Protein AF-A0A2T7THP3-F1 (afdb_monomer_lite)

Sequence (90 aa):
MLLHRLHTVQEHVRAGLHEFYVAPYRRTFARAQRDEEDLFMMLVLSEALGVPNPASYYTVELLPVVYDRFHDWHRRMGMERSPLDHISCC

Secondary structure (DSSP, 8-state):
-HHHHHHHHHHHHHHHHHHHHHGGGHHHHHHHHHHHHHHHHHHHTTTTTT---TTHHHHGGGHHHHHHHHHHHHHHTT-SS-S-SSS---

pLDDT: mean 89.78, std 6.61, range [62.88, 96.81]

Foldseek 3Di:
DVVVVVVVVVVVVVVVVVCVVCVVCVVVVVVVVVVVVLVLVCLLCVVLVVHDHPCNVVSVVCCVVCVVVQLVSCVVVVHPFDSDPPDGDD

Radius of gyration: 20.34 Å; chains: 1; bounding box: 46×28×52 Å

Structure (mmCIF, N/CA/C/O backbone):
data_AF-A0A2T7THP3-F1
#
_entry.id   AF-A0A2T7THP3-F1
#
loop_
_atom_site.group_PDB
_atom_site.id
_atom_site.type_symbol
_atom_site.label_atom_id
_atom_site.label_alt_id
_atom_site.label_comp_id
_atom_site.label_asym_id
_atom_site.label_entity_id
_atom_site.label_seq_id
_atom_site.pdbx_PDB_ins_code
_atom_site.Cartn_x
_atom_site.Cartn_y
_atom_site.Cartn_z
_atom_site.occupancy
_atom_site.B_iso_or_equiv
_atom_site.auth_seq_id
_atom_site.auth_comp_id
_atom_site.auth_asym_id
_atom_site.auth_atom_id
_atom_site.pdbx_PDB_model_num
ATOM 1 N N . MET A 1 1 ? -29.500 -18.778 28.715 1.00 62.88 1 MET A N 1
ATOM 2 C CA . MET A 1 1 ? -29.940 -17.385 28.445 1.00 62.88 1 MET A CA 1
ATOM 3 C C . MET A 1 1 ? -29.104 -16.320 29.163 1.00 62.88 1 MET A C 1
ATOM 5 O O . MET A 1 1 ? -28.691 -15.380 28.500 1.00 62.88 1 MET A O 1
ATOM 9 N N . LEU A 1 2 ? -28.828 -16.438 30.469 1.00 70.38 2 LEU A N 1
ATOM 10 C CA . LEU A 1 2 ? -28.079 -15.427 31.246 1.00 70.38 2 LEU A CA 1
ATOM 11 C C . LEU A 1 2 ? -26.630 -15.208 30.768 1.00 70.38 2 LEU A C 1
ATOM 13 O O . LEU A 1 2 ? -26.224 -14.070 30.559 1.00 70.38 2 LEU A O 1
ATOM 17 N N . LEU A 1 3 ? -25.893 -16.289 30.488 1.00 73.31 3 LEU A N 1
ATOM 18 C CA . LEU A 1 3 ? -24.531 -16.216 29.932 1.00 73.31 3 LEU A CA 1
ATOM 19 C C . LEU A 1 3 ? -24.484 -15.537 28.553 1.00 73.31 3 LEU A C 1
ATOM 21 O O . LEU A 1 3 ? -23.577 -14.762 28.274 1.00 73.31 3 LEU A O 1
ATOM 25 N N . HIS A 1 4 ? -25.499 -15.766 27.714 1.00 75.81 4 HIS A N 1
ATOM 26 C CA . HIS A 1 4 ? -25.586 -15.142 26.392 1.00 75.81 4 HIS A CA 1
ATOM 27 C C . HIS A 1 4 ? -25.883 -13.638 26.478 1.00 75.81 4 HIS A C 1
ATOM 29 O O . HIS A 1 4 ? -25.298 -12.859 25.730 1.00 75.81 4 HIS A O 1
ATOM 35 N N . ARG A 1 5 ? -26.740 -13.215 27.424 1.00 79.31 5 ARG A N 1
ATOM 36 C CA . ARG A 1 5 ? -26.995 -11.790 27.706 1.00 79.31 5 ARG A CA 1
ATOM 37 C C . ARG A 1 5 ? -25.757 -11.065 28.236 1.00 79.31 5 ARG A C 1
ATOM 39 O O . ARG A 1 5 ? -25.502 -9.937 27.841 1.00 79.31 5 ARG A O 1
ATOM 46 N N . LEU A 1 6 ? -24.981 -11.707 29.107 1.00 85.50 6 LEU A N 1
ATOM 47 C CA . LEU A 1 6 ? -23.741 -11.123 29.626 1.00 85.50 6 LEU A CA 1
ATOM 48 C C . LEU A 1 6 ? -22.696 -10.949 28.520 1.00 85.50 6 LEU A C 1
ATOM 50 O O . LEU A 1 6 ? -22.128 -9.868 28.397 1.00 85.50 6 LEU A O 1
ATOM 54 N N . HIS A 1 7 ? -22.518 -11.962 27.669 1.00 85.81 7 HIS A N 1
ATOM 55 C CA . HIS A 1 7 ? -21.598 -11.875 26.536 1.00 85.81 7 HIS A CA 1
ATOM 56 C C . HIS A 1 7 ? -22.010 -10.776 25.550 1.00 85.81 7 HIS A C 1
ATOM 58 O O . HIS A 1 7 ? -21.186 -9.984 25.113 1.00 85.81 7 HIS A O 1
ATOM 64 N N . THR A 1 8 ? -23.301 -10.674 25.223 1.00 86.69 8 THR A N 1
ATOM 65 C CA . THR A 1 8 ? -23.774 -9.614 24.318 1.00 86.69 8 THR A CA 1
ATOM 66 C C . THR A 1 8 ? -23.553 -8.226 24.903 1.00 86.69 8 THR A C 1
ATOM 68 O O . THR A 1 8 ? -23.077 -7.353 24.186 1.00 86.69 8 THR A O 1
ATOM 71 N N . VAL A 1 9 ? -23.825 -8.007 26.191 1.00 89.94 9 VAL A N 1
ATOM 72 C CA . VAL A 1 9 ? -23.542 -6.714 26.837 1.00 89.94 9 VAL A CA 1
ATOM 73 C C . VAL A 1 9 ? -22.043 -6.393 26.807 1.00 89.94 9 VAL A C 1
ATOM 75 O O . VAL A 1 9 ? -21.675 -5.263 26.492 1.00 89.94 9 VAL A O 1
ATOM 78 N N . GLN A 1 10 ? -21.178 -7.378 27.066 1.00 92.19 10 GLN A N 1
ATOM 79 C CA . GLN A 1 10 ? -19.724 -7.201 26.990 1.00 92.19 10 GLN A CA 1
ATOM 80 C C . GLN A 1 10 ? -19.258 -6.793 25.586 1.00 92.19 10 GLN A C 1
ATOM 82 O O . GLN A 1 10 ? -18.470 -5.855 25.464 1.00 92.19 10 GLN A O 1
ATOM 87 N N . GLU A 1 11 ? -19.786 -7.421 24.534 1.00 91.31 11 GLU A N 1
ATOM 88 C CA . GLU A 1 11 ? -19.456 -7.063 23.149 1.00 91.31 11 GLU A CA 1
ATOM 89 C C . GLU A 1 11 ? -19.895 -5.637 22.793 1.00 91.31 11 GLU A C 1
ATOM 91 O O . GLU A 1 11 ? -19.124 -4.884 22.201 1.00 91.31 11 GLU A O 1
ATOM 96 N N . HIS A 1 12 ? -21.094 -5.214 23.211 1.00 91.31 12 HIS A N 1
ATOM 97 C CA . HIS A 1 12 ? -21.572 -3.850 22.947 1.00 91.31 12 HIS A CA 1
ATOM 98 C C . HIS A 1 12 ? -20.722 -2.795 23.663 1.00 91.31 12 HIS A C 1
ATOM 100 O O . HIS A 1 12 ? -20.386 -1.767 23.075 1.00 91.31 12 HIS A O 1
ATOM 106 N N . VAL A 1 13 ? -20.338 -3.054 24.917 1.00 94.62 13 VAL A N 1
ATOM 107 C CA . VAL A 1 13 ? -19.452 -2.158 25.675 1.00 94.62 13 VAL A CA 1
ATOM 108 C C . VAL A 1 13 ? -18.073 -2.087 25.019 1.00 94.62 13 VAL A C 1
ATOM 110 O O . VAL A 1 13 ? -17.543 -0.993 24.826 1.00 94.62 13 VAL A O 1
ATOM 113 N N . ARG A 1 14 ? -17.505 -3.230 24.615 1.00 93.31 14 ARG A N 1
ATOM 114 C CA . ARG A 1 14 ? -16.214 -3.285 23.917 1.00 93.31 14 ARG A CA 1
ATOM 115 C C . ARG A 1 14 ? -16.254 -2.524 22.592 1.00 93.31 14 ARG A C 1
ATOM 117 O O . ARG A 1 14 ? -15.339 -1.750 22.320 1.00 93.31 14 ARG A O 1
ATOM 124 N N . ALA A 1 15 ? -17.304 -2.712 21.795 1.00 92.69 15 ALA A N 1
ATOM 125 C CA . ALA A 1 15 ? -17.483 -2.014 20.526 1.00 92.69 15 ALA A CA 1
ATOM 126 C C . ALA A 1 15 ? -17.614 -0.496 20.723 1.00 92.69 15 ALA A C 1
ATOM 128 O O . ALA A 1 15 ? -16.956 0.267 20.019 1.00 92.69 15 ALA A O 1
ATOM 129 N N . GLY A 1 16 ? -18.397 -0.053 21.714 1.00 93.19 16 GLY A N 1
ATOM 130 C CA . GLY A 1 16 ? -18.551 1.368 22.037 1.00 93.19 16 GLY A CA 1
ATOM 131 C C . GLY A 1 16 ? -17.248 2.022 22.502 1.00 93.19 16 GLY A C 1
ATOM 132 O O . GLY A 1 16 ? -16.918 3.120 22.059 1.00 93.19 16 GLY A O 1
ATOM 133 N N . LEU A 1 17 ? -16.468 1.332 23.342 1.00 94.44 17 LEU A N 1
ATOM 134 C CA . LEU A 1 17 ? -15.147 1.807 23.765 1.00 94.44 17 LEU A CA 1
ATOM 135 C C . LEU A 1 17 ? -14.175 1.875 22.586 1.00 94.44 17 LEU A C 1
ATOM 137 O O . LEU A 1 17 ? -13.516 2.894 22.398 1.00 94.44 17 LEU A O 1
ATOM 141 N N . HIS A 1 18 ? -14.109 0.823 21.770 1.00 92.31 18 HIS A N 1
ATOM 142 C CA . HIS A 1 18 ? -13.270 0.812 20.574 1.00 92.31 18 HIS A CA 1
ATOM 143 C C . HIS A 1 18 ? -13.607 1.984 19.644 1.00 92.31 18 HIS A C 1
ATOM 145 O O . HIS A 1 18 ? -12.712 2.705 19.210 1.00 92.31 18 HIS A O 1
ATOM 151 N N . GLU A 1 19 ? -14.894 2.218 19.389 1.00 91.62 19 GLU A N 1
ATOM 152 C CA . GLU A 1 19 ? -15.354 3.333 18.565 1.00 91.62 19 GLU A CA 1
ATOM 153 C C . GLU A 1 19 ? -14.957 4.690 19.153 1.00 91.62 19 GLU A C 1
ATOM 155 O O . GLU A 1 19 ? -14.437 5.537 18.431 1.00 91.62 19 GLU A O 1
ATOM 160 N N . PHE A 1 20 ? -15.120 4.885 20.464 1.00 92.75 20 PHE A N 1
ATOM 161 C CA . PHE A 1 20 ? -14.712 6.114 21.145 1.00 92.75 20 PHE A CA 1
ATOM 162 C C . PHE A 1 20 ? -13.209 6.402 20.992 1.00 92.75 20 PHE A C 1
ATOM 164 O O . PHE A 1 20 ? -12.821 7.546 20.757 1.00 92.75 20 PHE A O 1
ATOM 171 N N . TYR A 1 21 ? -12.366 5.368 21.073 1.00 91.12 21 TYR A N 1
ATOM 172 C CA . TYR A 1 21 ? -10.918 5.5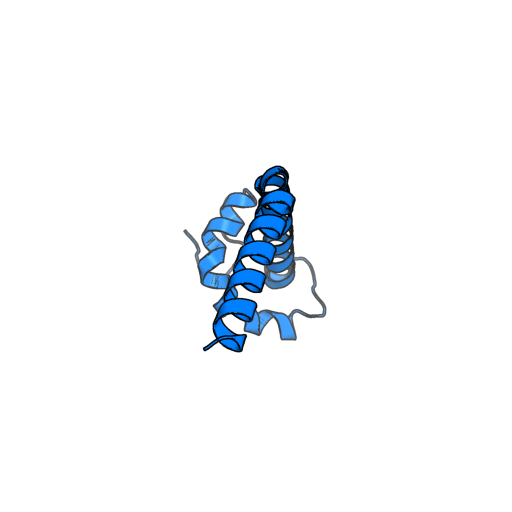05 20.900 1.00 91.12 21 TYR A CA 1
ATOM 173 C C . TYR A 1 21 ? -10.498 5.713 19.441 1.00 91.12 21 TYR A C 1
ATOM 175 O O . TYR A 1 21 ? -9.616 6.525 19.167 1.00 91.12 21 TYR A O 1
ATOM 183 N N . VAL A 1 22 ? -11.100 4.988 18.496 1.00 91.81 22 VAL A N 1
ATOM 184 C CA . VAL A 1 22 ? -10.679 5.011 17.087 1.00 91.81 22 VAL A CA 1
ATOM 185 C C . VAL A 1 22 ? -11.253 6.209 16.335 1.00 91.81 22 VAL A C 1
ATOM 187 O O . VAL A 1 22 ? -10.573 6.748 15.460 1.00 91.81 22 VAL A O 1
ATOM 190 N N . ALA A 1 23 ? -12.469 6.659 16.665 1.00 92.31 23 ALA A N 1
ATOM 191 C CA . ALA A 1 23 ? -13.187 7.693 15.918 1.00 92.31 23 ALA A CA 1
ATOM 192 C C . ALA A 1 23 ? -12.361 8.965 15.625 1.00 92.31 23 ALA A C 1
ATOM 194 O O . ALA A 1 23 ? -12.345 9.379 14.459 1.00 92.31 23 ALA A O 1
ATOM 195 N N . PRO A 1 24 ? -11.614 9.554 16.583 1.00 93.75 24 PRO A N 1
ATOM 196 C CA . PRO A 1 24 ? -10.808 10.750 16.324 1.00 93.75 24 PRO A CA 1
ATOM 197 C C . PRO A 1 24 ? -9.656 10.517 15.334 1.00 93.75 24 PRO A C 1
ATOM 199 O O . PRO A 1 24 ? -9.270 11.426 14.601 1.00 93.75 24 PRO A O 1
ATOM 202 N N . TYR A 1 25 ? -9.121 9.294 15.283 1.00 93.56 25 TYR A N 1
ATOM 203 C CA . TYR A 1 25 ? -7.926 8.938 14.514 1.00 93.56 25 TYR A CA 1
ATOM 204 C C . TYR A 1 25 ? -8.227 8.207 13.205 1.00 93.56 25 TYR A C 1
ATOM 206 O O . TYR A 1 25 ? -7.301 7.857 12.477 1.00 93.56 25 TYR A O 1
ATOM 214 N N . ARG A 1 26 ? -9.503 8.011 12.849 1.00 92.31 26 ARG A N 1
ATOM 215 C CA . ARG A 1 26 ? -9.918 7.287 11.632 1.00 92.31 26 ARG A CA 1
ATOM 216 C C . ARG A 1 26 ? -9.198 7.745 10.369 1.00 92.31 26 ARG A C 1
ATOM 218 O O . ARG A 1 26 ? -8.799 6.917 9.561 1.00 92.31 26 ARG A O 1
ATOM 225 N N . ARG A 1 27 ? -9.011 9.058 10.199 1.00 94.38 27 ARG A N 1
ATOM 226 C CA . ARG A 1 27 ? -8.297 9.615 9.037 1.00 94.38 27 ARG A CA 1
ATOM 227 C C . ARG A 1 27 ? -6.820 9.238 9.038 1.00 94.38 27 ARG A C 1
ATOM 229 O O . ARG A 1 27 ? -6.290 8.875 7.995 1.00 94.38 27 ARG A O 1
ATOM 236 N N . THR A 1 28 ? -6.174 9.321 10.197 1.00 95.19 28 THR A N 1
ATOM 237 C CA . THR A 1 28 ? -4.763 8.962 10.363 1.00 95.19 28 THR A CA 1
ATOM 238 C C . THR A 1 28 ? -4.555 7.475 10.120 1.00 95.19 28 THR A C 1
ATOM 240 O O . THR A 1 28 ? -3.656 7.115 9.372 1.00 95.19 28 THR A O 1
ATOM 243 N N . PHE A 1 29 ? -5.423 6.621 10.665 1.00 94.06 29 PHE A N 1
ATOM 244 C CA . PHE A 1 29 ? -5.371 5.182 10.412 1.00 94.06 29 PHE A CA 1
ATOM 245 C C . PHE A 1 29 ? -5.640 4.839 8.950 1.00 94.06 29 PHE A C 1
ATOM 247 O O . PHE A 1 29 ? -4.889 4.067 8.371 1.00 94.06 29 PHE A O 1
ATOM 254 N N . ALA A 1 30 ? -6.640 5.461 8.320 1.00 94.56 30 ALA A N 1
ATOM 255 C CA . ALA A 1 30 ? -6.904 5.253 6.899 1.00 94.56 30 ALA A CA 1
ATOM 256 C C . ALA A 1 30 ? -5.722 5.689 6.021 1.00 94.56 30 ALA A C 1
ATOM 258 O O . ALA A 1 30 ? -5.453 5.063 5.002 1.00 94.56 30 ALA A O 1
ATOM 259 N N . ARG A 1 31 ? -5.009 6.755 6.404 1.00 94.50 31 ARG A N 1
ATOM 260 C CA . ARG A 1 31 ? -3.779 7.164 5.723 1.00 94.50 31 ARG A CA 1
ATOM 261 C C . ARG A 1 31 ? -2.660 6.148 5.934 1.00 94.50 31 ARG A C 1
ATOM 263 O O . ARG A 1 31 ? -2.084 5.713 4.954 1.00 94.50 31 ARG A O 1
ATOM 270 N N . ALA A 1 32 ? -2.407 5.736 7.174 1.00 95.88 32 ALA A N 1
ATOM 271 C CA . ALA A 1 32 ? -1.370 4.756 7.486 1.00 95.88 32 ALA A CA 1
ATOM 272 C C . ALA A 1 32 ? -1.600 3.421 6.758 1.00 95.88 32 ALA A C 1
ATOM 274 O O . ALA A 1 32 ? -0.668 2.869 6.191 1.00 95.88 32 ALA A O 1
ATOM 275 N N . GLN A 1 33 ? -2.850 2.953 6.709 1.00 95.06 33 GLN A N 1
ATOM 276 C CA . GLN A 1 33 ? -3.221 1.755 5.962 1.00 95.06 33 GLN A CA 1
ATOM 277 C C . GLN A 1 33 ? -2.943 1.910 4.461 1.00 95.06 33 GLN A C 1
ATOM 279 O O . GLN A 1 33 ? -2.406 0.999 3.844 1.00 95.06 33 GLN A O 1
ATOM 284 N N . ARG A 1 34 ? -3.272 3.066 3.868 1.00 94.50 34 ARG A N 1
ATOM 285 C CA . ARG A 1 34 ? -2.961 3.338 2.454 1.00 94.50 34 ARG A CA 1
ATOM 286 C C . ARG A 1 34 ? -1.460 3.400 2.197 1.00 94.50 34 ARG A C 1
ATOM 288 O O . ARG A 1 34 ? -1.010 2.838 1.211 1.00 94.50 34 ARG A O 1
ATOM 295 N N . ASP A 1 35 ? -0.701 4.046 3.080 1.00 95.56 35 ASP A N 1
ATOM 296 C CA . ASP A 1 35 ? 0.757 4.139 2.962 1.00 95.56 35 ASP A CA 1
ATOM 297 C C . ASP A 1 35 ? 1.397 2.731 3.031 1.00 95.56 35 ASP A C 1
ATOM 299 O O . ASP A 1 35 ? 2.319 2.426 2.276 1.00 95.56 35 ASP A O 1
ATOM 303 N N . GLU A 1 36 ? 0.875 1.844 3.888 1.00 96.81 36 GLU A N 1
ATOM 304 C CA . GLU A 1 36 ? 1.283 0.433 3.971 1.00 96.81 36 GLU A CA 1
ATOM 305 C C . GLU A 1 36 ? 0.917 -0.354 2.703 1.00 96.81 36 GLU A C 1
ATOM 307 O O . GLU A 1 36 ? 1.749 -1.088 2.166 1.00 96.81 36 GLU A O 1
ATOM 312 N N . GLU A 1 37 ? -0.302 -0.173 2.188 1.00 95.38 37 GLU A N 1
ATOM 313 C CA . GLU A 1 37 ? -0.738 -0.779 0.927 1.00 95.38 37 GLU A CA 1
ATOM 314 C C . GLU A 1 37 ? 0.138 -0.322 -0.247 1.00 95.38 37 GLU A C 1
ATOM 316 O O . GLU A 1 37 ? 0.589 -1.154 -1.033 1.00 95.38 37 GLU A O 1
ATOM 321 N N . ASP A 1 38 ? 0.434 0.974 -0.353 1.00 95.62 38 ASP A N 1
ATOM 322 C CA . ASP A 1 38 ? 1.261 1.531 -1.424 1.00 95.62 38 ASP A CA 1
ATOM 323 C C . ASP A 1 38 ? 2.715 1.021 -1.332 1.00 95.62 38 ASP A C 1
ATOM 325 O O . ASP A 1 38 ? 3.321 0.706 -2.362 1.00 95.62 38 ASP A O 1
ATOM 329 N N . LEU A 1 39 ? 3.258 0.860 -0.117 1.00 94.12 39 LEU A N 1
ATOM 330 C CA . LEU A 1 39 ? 4.571 0.247 0.113 1.00 94.12 39 LEU A CA 1
ATOM 331 C C . LEU A 1 39 ? 4.591 -1.227 -0.304 1.00 94.12 39 LEU A C 1
ATOM 333 O O . LEU A 1 39 ? 5.540 -1.679 -0.947 1.00 94.12 39 LEU A O 1
ATOM 337 N N . PHE A 1 40 ? 3.545 -1.978 0.041 1.00 94.25 40 PHE A N 1
ATOM 338 C CA . PHE A 1 40 ? 3.411 -3.374 -0.356 1.00 94.25 40 PHE A CA 1
ATOM 339 C C . PHE A 1 40 ? 3.349 -3.518 -1.882 1.00 94.25 40 PHE A C 1
ATOM 341 O O . PHE A 1 40 ? 4.073 -4.335 -2.453 1.00 94.25 40 PHE A O 1
ATOM 348 N N . MET A 1 41 ? 2.556 -2.680 -2.554 1.00 94.19 41 MET A N 1
ATOM 349 C CA . MET A 1 41 ? 2.497 -2.634 -4.018 1.00 94.19 41 MET A CA 1
ATOM 350 C C . MET A 1 41 ? 3.870 -2.334 -4.628 1.00 94.19 41 MET A C 1
ATOM 352 O O . MET A 1 41 ? 4.291 -3.022 -5.557 1.00 94.19 41 MET A O 1
ATOM 356 N N . MET A 1 42 ? 4.597 -1.355 -4.080 1.00 92.44 42 MET A N 1
ATOM 357 C CA . MET A 1 42 ? 5.945 -1.008 -4.533 1.00 92.44 42 MET A CA 1
ATOM 358 C C . MET A 1 42 ? 6.931 -2.170 -4.362 1.00 92.44 42 MET A C 1
ATOM 360 O O . MET A 1 42 ? 7.743 -2.410 -5.250 1.00 92.44 42 MET A O 1
ATOM 364 N N . LEU A 1 43 ? 6.857 -2.915 -3.254 1.00 92.94 43 LEU A N 1
ATOM 365 C CA . LEU A 1 43 ? 7.693 -4.097 -3.036 1.00 92.94 43 LEU A CA 1
ATOM 366 C C . LEU A 1 43 ? 7.404 -5.176 -4.085 1.00 92.94 43 LEU A C 1
ATOM 368 O O . LEU A 1 43 ? 8.334 -5.701 -4.692 1.00 92.94 43 LEU A O 1
ATOM 372 N N . VAL A 1 44 ? 6.127 -5.485 -4.327 1.00 93.00 44 VAL A N 1
ATOM 373 C CA . VAL A 1 44 ? 5.716 -6.507 -5.304 1.00 93.00 44 VAL A CA 1
ATOM 374 C C . VAL A 1 44 ? 6.122 -6.121 -6.731 1.00 93.00 44 VAL A C 1
ATOM 376 O O . VAL A 1 44 ? 6.544 -6.984 -7.496 1.00 93.00 44 VAL A O 1
ATOM 379 N N . LEU A 1 45 ? 6.034 -4.834 -7.079 1.00 92.44 45 LEU A N 1
ATOM 380 C CA . LEU A 1 45 ? 6.301 -4.304 -8.424 1.00 92.44 45 LEU A CA 1
ATOM 381 C C . LE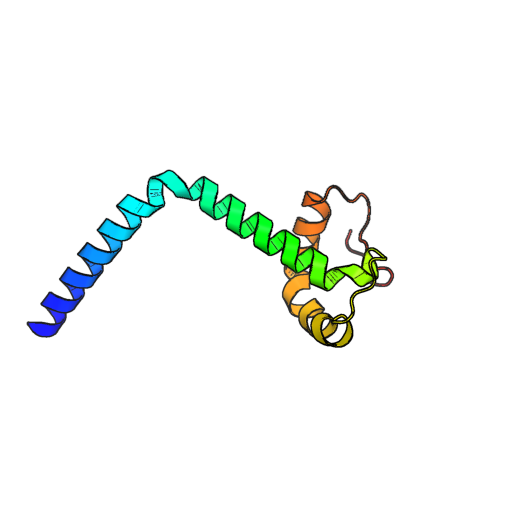U A 1 45 ? 7.708 -3.719 -8.600 1.00 92.44 45 LEU A C 1
ATOM 383 O O . LEU A 1 45 ? 8.000 -3.125 -9.634 1.00 92.44 45 LEU A O 1
ATOM 387 N N . SER A 1 46 ? 8.578 -3.875 -7.609 1.00 93.12 46 SER A N 1
ATOM 388 C CA . SER A 1 46 ? 9.932 -3.309 -7.588 1.00 93.12 46 SER A CA 1
ATOM 389 C C . SER A 1 46 ? 10.741 -3.631 -8.849 1.00 93.12 46 SER A C 1
ATOM 391 O O . SER A 1 46 ? 11.298 -2.712 -9.444 1.00 93.12 46 SER A O 1
ATOM 393 N N . GLU A 1 47 ? 10.718 -4.878 -9.328 1.00 91.56 47 GLU A N 1
ATOM 394 C CA . GLU A 1 47 ? 11.394 -5.280 -10.576 1.00 91.56 47 GLU A CA 1
ATOM 395 C C . GLU A 1 47 ? 10.869 -4.528 -11.800 1.00 91.56 47 GLU A C 1
ATOM 397 O O . GLU A 1 47 ? 11.650 -4.059 -12.623 1.00 91.56 47 GLU A O 1
ATOM 402 N N . ALA A 1 48 ? 9.547 -4.358 -11.899 1.00 90.44 48 ALA A N 1
ATOM 403 C CA . ALA A 1 48 ? 8.918 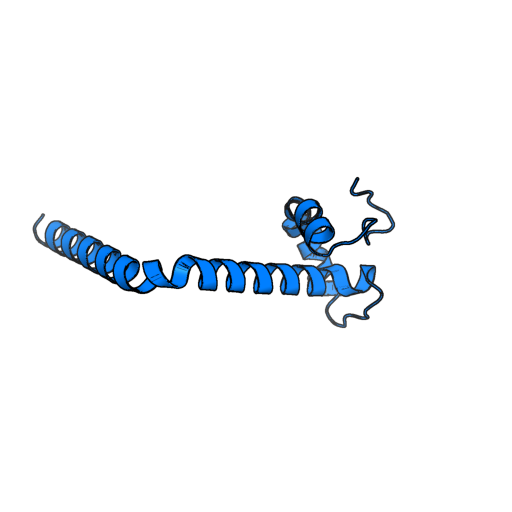-3.603 -12.983 1.00 90.44 48 ALA A CA 1
ATOM 404 C C . ALA A 1 48 ? 9.284 -2.106 -12.923 1.00 90.44 48 ALA A C 1
ATOM 406 O O . ALA A 1 48 ? 9.313 -1.418 -13.937 1.00 90.44 48 ALA A O 1
ATOM 407 N N . LEU A 1 49 ? 9.618 -1.599 -11.733 1.00 91.31 49 LEU A N 1
ATOM 408 C CA . LEU A 1 49 ? 10.148 -0.249 -11.524 1.00 91.31 49 LEU A CA 1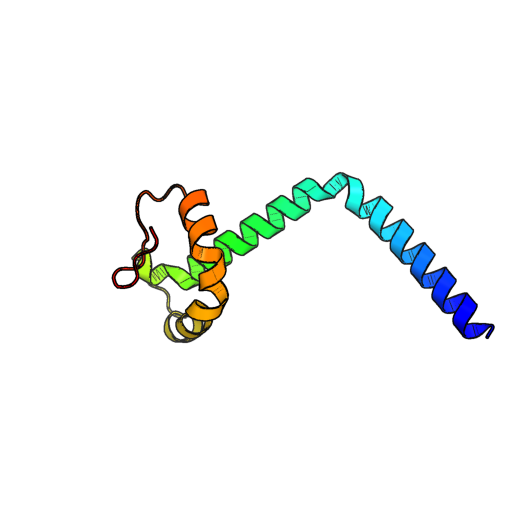
ATOM 409 C C . LEU A 1 49 ? 11.674 -0.165 -11.720 1.00 91.31 49 LEU A C 1
ATOM 411 O O . LEU A 1 49 ? 12.255 0.903 -11.526 1.00 91.31 49 LEU A O 1
ATOM 415 N N . GLY A 1 50 ? 12.335 -1.268 -12.084 1.00 91.25 50 GLY A N 1
ATOM 416 C CA . GLY A 1 50 ? 13.787 -1.351 -12.251 1.00 91.25 50 GLY A CA 1
ATOM 417 C C . GLY A 1 50 ? 14.573 -1.403 -10.937 1.00 91.25 50 GLY A C 1
ATOM 418 O O . GLY A 1 50 ? 15.790 -1.213 -10.939 1.00 91.25 50 GLY A O 1
ATOM 419 N N . VAL A 1 51 ? 13.898 -1.641 -9.810 1.00 93.31 51 VAL A N 1
ATOM 420 C CA . VAL A 1 51 ? 14.521 -1.813 -8.496 1.00 93.31 51 VAL A CA 1
ATOM 421 C C . VAL A 1 51 ? 14.718 -3.310 -8.249 1.00 93.31 51 VAL A C 1
ATOM 423 O O . VAL A 1 51 ? 13.728 -4.027 -8.105 1.00 93.31 51 VAL A O 1
ATOM 426 N N . PRO A 1 52 ? 15.967 -3.802 -8.163 1.00 92.62 52 PRO A N 1
ATOM 427 C CA . PRO A 1 52 ? 16.216 -5.223 -7.965 1.00 92.62 52 PRO A CA 1
ATOM 428 C C . PRO A 1 52 ? 15.657 -5.672 -6.615 1.00 92.62 52 PRO A C 1
ATOM 430 O O . PRO A 1 52 ? 15.941 -5.061 -5.579 1.00 92.62 52 PRO A O 1
ATOM 433 N N . ASN A 1 53 ? 14.899 -6.764 -6.618 1.00 90.62 53 ASN A N 1
ATOM 434 C CA . ASN A 1 53 ? 14.275 -7.312 -5.428 1.00 90.62 53 ASN A CA 1
ATOM 435 C C . ASN A 1 53 ? 14.690 -8.784 -5.225 1.00 90.62 53 ASN A C 1
ATOM 437 O O . ASN A 1 53 ? 14.369 -9.671 -6.014 1.00 90.62 53 ASN A O 1
ATOM 441 N N . PRO A 1 54 ? 15.400 -9.102 -4.127 1.00 90.88 54 PRO A N 1
ATOM 442 C CA . PRO A 1 54 ? 15.853 -10.468 -3.867 1.00 90.88 54 PRO A CA 1
ATOM 443 C C . PRO A 1 54 ? 14.697 -11.443 -3.589 1.00 90.88 54 PRO A C 1
ATOM 445 O O . PRO A 1 54 ? 14.886 -12.656 -3.650 1.00 90.88 54 PRO A O 1
ATOM 448 N N . ALA A 1 55 ? 13.505 -10.928 -3.278 1.00 91.44 55 ALA A N 1
ATOM 449 C CA . ALA A 1 55 ? 12.295 -11.700 -3.038 1.00 91.44 55 ALA A CA 1
ATOM 450 C C . ALA A 1 55 ? 11.364 -11.774 -4.261 1.00 91.44 55 ALA A C 1
ATOM 452 O O . ALA A 1 55 ? 10.279 -12.340 -4.138 1.00 91.44 55 ALA A O 1
ATOM 453 N N . SER A 1 56 ? 11.769 -11.270 -5.433 1.00 89.56 56 SER A N 1
ATOM 454 C CA . SER A 1 56 ? 10.931 -11.221 -6.645 1.00 89.56 56 SER A CA 1
ATOM 455 C C . SER A 1 56 ? 10.340 -12.567 -7.039 1.00 89.56 56 SER A C 1
ATOM 457 O O . SER A 1 56 ? 9.175 -12.648 -7.425 1.00 89.56 56 SER A O 1
ATOM 459 N N . TYR A 1 57 ? 11.119 -13.639 -6.868 1.00 88.44 57 TYR A N 1
ATOM 460 C CA . TYR A 1 57 ? 10.662 -15.008 -7.106 1.00 88.44 57 TYR A CA 1
ATOM 461 C C . TYR A 1 57 ? 9.435 -15.377 -6.257 1.00 88.44 57 TYR A C 1
ATOM 463 O O . TYR A 1 57 ? 8.554 -16.082 -6.729 1.00 88.44 57 TYR A O 1
ATOM 471 N N . TYR A 1 58 ? 9.352 -14.879 -5.023 1.00 88.88 58 TYR A N 1
ATOM 472 C CA . TYR A 1 58 ? 8.235 -15.143 -4.116 1.00 88.88 58 TYR A CA 1
ATOM 473 C C . TYR A 1 58 ? 7.088 -14.148 -4.305 1.00 88.88 58 TYR A C 1
ATOM 475 O O . TYR A 1 58 ? 5.924 -14.497 -4.132 1.00 88.88 58 TYR A O 1
ATOM 483 N N . THR A 1 59 ? 7.390 -12.897 -4.655 1.00 90.44 59 THR A N 1
ATOM 484 C CA . THR A 1 59 ? 6.361 -11.858 -4.784 1.00 90.44 59 THR A CA 1
ATOM 485 C C . THR A 1 59 ? 5.621 -11.909 -6.116 1.00 90.44 59 THR A C 1
ATOM 487 O O . THR A 1 59 ? 4.516 -11.380 -6.199 1.00 90.44 59 THR A O 1
ATOM 490 N N . VAL A 1 60 ? 6.166 -12.571 -7.144 1.00 88.06 60 VAL A N 1
ATOM 491 C CA . VAL A 1 60 ? 5.496 -12.721 -8.450 1.00 88.06 60 VAL A CA 1
ATOM 492 C C . VAL A 1 60 ? 4.144 -13.433 -8.333 1.00 88.06 60 VAL A C 1
ATOM 494 O O . VAL A 1 60 ? 3.192 -13.079 -9.025 1.00 88.06 60 VAL A O 1
ATOM 497 N N . GLU A 1 61 ? 4.018 -14.378 -7.400 1.00 90.69 61 GLU A N 1
ATOM 498 C CA . GLU A 1 61 ? 2.775 -15.115 -7.139 1.00 90.69 61 GLU A CA 1
ATOM 499 C C . GLU A 1 61 ? 1.667 -14.219 -6.569 1.00 90.69 61 GLU A C 1
ATOM 501 O O . GLU A 1 61 ? 0.486 -14.550 -6.658 1.00 90.69 61 GLU A O 1
ATOM 506 N N . LEU A 1 62 ? 2.033 -13.061 -6.010 1.00 91.50 62 LEU A N 1
ATOM 507 C CA . LEU A 1 62 ? 1.094 -12.092 -5.452 1.00 91.50 62 LEU A CA 1
ATOM 508 C C . LEU A 1 62 ? 0.512 -11.164 -6.523 1.00 91.50 62 LEU A C 1
ATOM 510 O O . LEU A 1 62 ? -0.511 -10.530 -6.260 1.00 91.50 62 LEU A O 1
ATOM 514 N N . LEU A 1 63 ? 1.107 -11.102 -7.724 1.00 89.31 63 LEU A N 1
ATOM 515 C CA . LEU A 1 63 ? 0.655 -10.225 -8.810 1.00 89.31 63 LEU A CA 1
ATOM 516 C C . LEU A 1 63 ? -0.847 -10.361 -9.114 1.00 89.31 63 LEU A C 1
ATOM 518 O O . LEU A 1 63 ? -1.512 -9.327 -9.147 1.00 89.31 63 LEU A O 1
ATOM 522 N N . PRO A 1 64 ? -1.435 -11.570 -9.247 1.00 88.94 64 PRO A N 1
ATOM 523 C CA . PRO A 1 64 ? -2.872 -11.712 -9.491 1.00 88.94 64 PRO A CA 1
ATOM 524 C C . PRO A 1 64 ? -3.741 -11.133 -8.366 1.00 88.94 64 PRO A C 1
ATOM 526 O O . PRO A 1 64 ? -4.805 -10.589 -8.630 1.00 88.94 64 PRO A O 1
ATOM 529 N N . VAL A 1 65 ? -3.281 -11.210 -7.113 1.00 91.81 65 VAL A N 1
ATOM 530 C CA . VAL A 1 65 ? -4.020 -10.730 -5.929 1.00 91.81 65 VAL A CA 1
ATOM 531 C C . VAL A 1 65 ? -3.990 -9.205 -5.821 1.00 91.81 65 VAL A C 1
ATOM 533 O O . VAL A 1 65 ? -4.896 -8.579 -5.266 1.00 91.81 65 VAL A O 1
ATOM 536 N N . VAL A 1 66 ? -2.924 -8.580 -6.316 1.00 91.94 66 VAL A N 1
ATOM 537 C CA . VAL A 1 66 ? -2.786 -7.121 -6.298 1.00 91.94 66 VAL A CA 1
ATOM 538 C C . VAL A 1 66 ? -3.291 -6.452 -7.570 1.00 91.94 66 VAL A C 1
ATOM 540 O O . VAL A 1 66 ? -3.505 -5.240 -7.568 1.00 91.94 66 VAL A O 1
ATOM 543 N N . TYR A 1 67 ? -3.518 -7.229 -8.630 1.00 89.81 67 TYR A N 1
ATOM 544 C CA . TYR A 1 67 ? -3.868 -6.718 -9.949 1.00 89.81 67 TYR A CA 1
ATOM 545 C C . TYR A 1 67 ? -5.132 -5.849 -9.939 1.00 89.81 67 TYR A C 1
ATOM 547 O O . TYR A 1 67 ? -5.122 -4.755 -10.499 1.00 89.81 67 TYR A O 1
ATOM 555 N N . ASP A 1 68 ? -6.174 -6.254 -9.207 1.00 90.69 68 ASP A N 1
ATOM 556 C CA . ASP A 1 68 ? -7.432 -5.496 -9.099 1.00 90.69 68 ASP A CA 1
ATOM 557 C C . ASP A 1 68 ? -7.246 -4.084 -8.517 1.00 90.69 68 ASP A C 1
ATOM 559 O O . ASP A 1 68 ? -8.040 -3.183 -8.777 1.00 90.69 68 ASP A O 1
ATOM 563 N N . ARG A 1 69 ? -6.181 -3.870 -7.736 1.00 91.81 69 ARG A N 1
ATOM 564 C CA . ARG A 1 69 ? -5.856 -2.589 -7.086 1.00 91.81 69 ARG A CA 1
ATOM 565 C C . ARG A 1 69 ? -4.783 -1.797 -7.833 1.00 91.81 69 ARG A C 1
ATOM 567 O O . ARG A 1 69 ? -4.495 -0.656 -7.469 1.00 91.81 69 ARG A O 1
ATOM 574 N N . PHE A 1 70 ? -4.193 -2.384 -8.874 1.00 92.81 70 PHE A N 1
ATOM 575 C CA . PHE A 1 70 ? -3.052 -1.820 -9.586 1.00 92.81 70 PHE A CA 1
ATOM 576 C C . PHE A 1 70 ? -3.379 -0.489 -10.262 1.00 92.81 70 PHE A C 1
ATOM 578 O O . PHE A 1 70 ? -2.600 0.455 -10.136 1.00 92.81 70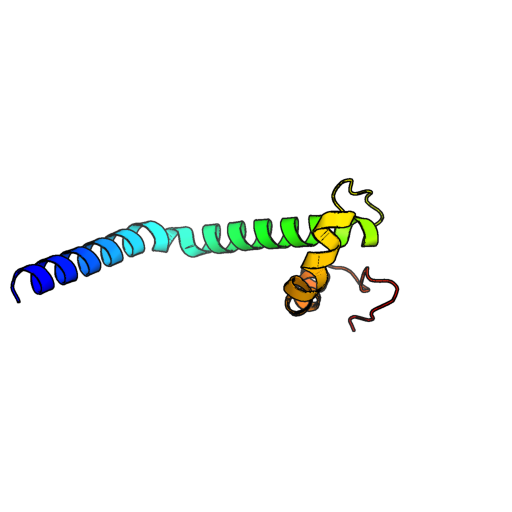 PHE A O 1
ATOM 585 N N . HIS A 1 71 ? -4.531 -0.400 -10.941 1.00 93.12 71 HIS A N 1
ATOM 586 C CA . HIS A 1 71 ? -4.930 0.810 -11.665 1.00 93.12 71 HIS A CA 1
ATOM 587 C C . HIS A 1 71 ? -4.974 2.032 -10.745 1.00 93.12 71 HIS A C 1
ATOM 589 O O . HIS A 1 71 ? -4.368 3.064 -11.026 1.00 93.12 71 HIS A O 1
ATOM 595 N N . ASP A 1 72 ? -5.655 1.898 -9.609 1.00 93.75 72 ASP A N 1
ATOM 596 C CA . ASP A 1 72 ? -5.791 2.998 -8.662 1.00 93.75 72 ASP A CA 1
ATOM 597 C C . ASP A 1 72 ? -4.456 3.335 -7.997 1.00 93.75 72 ASP A C 1
ATOM 599 O O . ASP A 1 72 ? -4.181 4.505 -7.731 1.00 93.75 72 ASP A O 1
ATOM 603 N N . TRP A 1 73 ? -3.617 2.329 -7.733 1.00 94.50 73 TRP A N 1
ATOM 604 C CA . TRP A 1 73 ? -2.291 2.529 -7.159 1.00 94.50 73 TRP A CA 1
ATOM 605 C C . TRP A 1 73 ? -1.365 3.314 -8.095 1.00 94.50 73 TRP A C 1
ATOM 607 O O . TRP A 1 73 ? -0.862 4.361 -7.692 1.00 94.50 73 TRP A O 1
ATOM 617 N N . HIS A 1 74 ? -1.169 2.884 -9.350 1.00 92.69 74 HIS A N 1
ATOM 618 C CA . HIS A 1 74 ? -0.199 3.554 -10.236 1.00 92.69 74 HIS A CA 1
ATOM 619 C C . HIS A 1 74 ? -0.615 5.000 -10.545 1.00 92.69 74 HIS A C 1
ATOM 621 O O . HIS A 1 74 ? 0.231 5.896 -10.604 1.00 92.69 74 HIS A O 1
ATOM 627 N N . ARG A 1 75 ? -1.931 5.262 -10.597 1.00 93.00 75 ARG A N 1
ATOM 628 C CA . ARG A 1 75 ? -2.479 6.620 -10.697 1.00 93.00 75 ARG A CA 1
ATOM 629 C C . ARG A 1 75 ? -2.194 7.463 -9.461 1.00 93.00 75 ARG A C 1
ATOM 631 O O . ARG A 1 75 ? -1.851 8.634 -9.608 1.00 93.00 75 ARG A O 1
ATOM 638 N N . ARG A 1 76 ? -2.328 6.906 -8.251 1.00 93.06 76 ARG A N 1
ATOM 639 C CA . ARG A 1 76 ? -1.965 7.610 -7.005 1.00 93.06 76 ARG A CA 1
ATOM 640 C C . ARG A 1 76 ? -0.475 7.920 -6.938 1.00 93.06 76 ARG A C 1
ATOM 642 O O . ARG A 1 76 ? -0.113 8.993 -6.468 1.00 93.06 76 ARG A O 1
ATOM 649 N N . MET A 1 77 ? 0.361 7.025 -7.458 1.00 93.12 77 MET A N 1
ATOM 650 C CA . MET A 1 77 ? 1.804 7.238 -7.566 1.00 93.12 77 MET A CA 1
ATOM 651 C C . MET A 1 77 ? 2.185 8.308 -8.603 1.00 93.12 77 MET A C 1
ATOM 653 O O . MET A 1 77 ? 3.355 8.670 -8.699 1.00 93.12 77 MET A O 1
ATOM 657 N N . GLY A 1 78 ? 1.221 8.830 -9.371 1.00 93.00 78 GLY A N 1
ATOM 658 C CA . GLY A 1 78 ? 1.452 9.877 -10.365 1.00 93.00 78 GLY A CA 1
ATOM 659 C C . GLY A 1 78 ? 2.182 9.385 -11.615 1.00 93.00 78 GLY A C 1
ATOM 660 O O . GLY A 1 78 ? 2.815 10.184 -12.300 1.00 93.00 78 GLY A O 1
ATOM 661 N N . MET A 1 79 ? 2.121 8.082 -11.907 1.00 92.19 79 MET A N 1
ATOM 662 C CA . MET A 1 79 ? 2.769 7.497 -13.079 1.00 92.19 79 MET A CA 1
ATOM 663 C C . MET A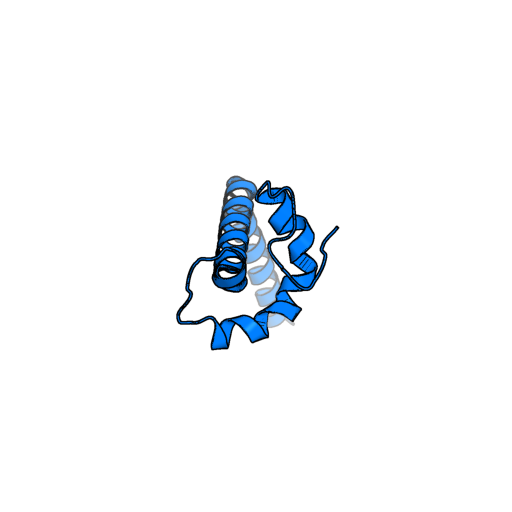 1 79 ? 1.944 7.784 -14.340 1.00 92.19 79 MET A C 1
ATOM 665 O O . MET A 1 79 ? 0.739 7.544 -14.374 1.00 92.19 79 MET A O 1
ATOM 669 N N . GLU A 1 80 ? 2.590 8.282 -15.399 1.00 88.38 80 GLU A N 1
ATOM 670 C CA . GLU A 1 80 ? 1.916 8.534 -16.683 1.00 88.38 80 GLU A CA 1
ATOM 671 C C . GLU A 1 80 ? 1.533 7.236 -17.410 1.00 88.38 80 GLU A C 1
ATOM 673 O O . GLU A 1 80 ? 0.531 7.191 -18.122 1.00 88.38 80 GLU A O 1
ATOM 678 N N . ARG A 1 81 ? 2.338 6.179 -17.241 1.00 87.44 81 ARG A N 1
ATOM 679 C CA . ARG A 1 81 ? 2.129 4.856 -17.839 1.00 87.44 81 ARG A CA 1
ATOM 680 C C . ARG A 1 81 ? 2.337 3.753 -16.811 1.00 87.44 81 ARG A C 1
ATOM 682 O O . ARG A 1 81 ? 3.107 3.917 -15.867 1.00 87.44 81 ARG A O 1
ATOM 689 N N . SER A 1 82 ? 1.673 2.623 -17.053 1.00 89.56 82 SER A N 1
ATOM 690 C CA . SER A 1 82 ? 1.883 1.380 -16.312 1.00 89.56 82 SER A CA 1
ATOM 691 C C . SER A 1 82 ? 3.367 0.982 -16.319 1.00 89.56 82 SER A C 1
ATOM 693 O O . SER A 1 82 ? 3.957 0.958 -17.400 1.00 89.56 82 SER A O 1
ATOM 695 N N . PRO A 1 83 ? 3.961 0.623 -15.166 1.00 88.94 83 PRO A N 1
ATOM 696 C CA . PRO A 1 83 ? 5.297 0.024 -15.116 1.00 88.94 83 PRO A CA 1
ATOM 697 C C . PRO A 1 83 ? 5.348 -1.424 -15.632 1.00 88.94 83 PRO A C 1
ATOM 699 O O . PRO A 1 83 ? 6.427 -1.983 -15.760 1.00 88.94 83 PRO A O 1
ATOM 702 N N . LEU A 1 84 ? 4.207 -2.069 -15.901 1.00 88.25 84 LEU A N 1
ATOM 703 C CA . LEU A 1 84 ? 4.182 -3.429 -16.444 1.00 88.25 84 LEU A CA 1
ATOM 704 C C . LEU A 1 84 ? 4.428 -3.408 -17.960 1.00 88.25 84 LEU A C 1
ATOM 706 O O . LEU A 1 84 ? 3.629 -2.845 -18.705 1.00 88.25 84 LEU A O 1
ATOM 710 N N . ASP A 1 85 ? 5.482 -4.085 -18.417 1.00 78.50 85 ASP A N 1
ATOM 711 C CA . ASP A 1 85 ? 5.901 -4.081 -19.829 1.00 78.50 85 ASP A CA 1
ATOM 712 C C . ASP A 1 85 ? 4.950 -4.833 -20.772 1.00 78.50 85 ASP A C 1
ATOM 714 O O . ASP A 1 85 ? 4.752 -4.450 -21.924 1.00 78.50 85 ASP A O 1
ATOM 718 N N . HIS A 1 86 ? 4.377 -5.943 -20.304 1.00 76.81 86 HIS A N 1
ATOM 719 C CA . HIS A 1 86 ? 3.601 -6.866 -21.145 1.00 76.81 86 HIS A CA 1
ATOM 720 C C . HIS A 1 86 ? 2.094 -6.785 -20.917 1.00 76.81 86 HIS A C 1
ATOM 722 O O . HIS A 1 86 ? 1.321 -7.395 -21.655 1.00 76.81 86 HIS A O 1
ATOM 728 N N . ILE A 1 87 ? 1.676 -6.054 -19.886 1.00 73.69 87 ILE A N 1
ATOM 729 C CA . ILE A 1 87 ? 0.279 -5.918 -19.500 1.00 73.69 87 ILE A CA 1
ATOM 730 C C . ILE A 1 87 ? -0.035 -4.429 -19.467 1.00 73.69 87 ILE A C 1
ATOM 732 O O . ILE A 1 87 ? 0.418 -3.697 -18.586 1.00 73.69 87 ILE A O 1
ATOM 736 N N . SER A 1 88 ? -0.816 -3.975 -20.441 1.00 68.75 88 SER A N 1
ATOM 737 C CA . SER A 1 88 ? -1.277 -2.595 -20.481 1.00 68.75 88 SER A CA 1
ATOM 738 C C . SER A 1 88 ? -2.342 -2.382 -19.410 1.00 68.75 88 SER A C 1
ATOM 740 O O . SER A 1 88 ? -3.413 -2.989 -19.441 1.00 68.75 88 SER A O 1
ATOM 742 N N . CYS A 1 89 ? -2.049 -1.489 -18.471 1.00 77.81 89 CYS A N 1
ATOM 743 C CA . CYS A 1 89 ? -3.076 -0.796 -17.714 1.00 77.81 89 CYS A CA 1
ATOM 744 C C . CYS A 1 89 ? -3.218 0.598 -18.325 1.00 77.81 89 CYS A C 1
ATOM 746 O O . CYS A 1 89 ? -2.211 1.305 -18.422 1.00 77.81 89 CYS A O 1
ATOM 748 N N . CYS A 1 90 ? -4.461 0.949 -18.675 1.00 73.06 90 CYS A N 1
ATOM 749 C CA . CYS A 1 90 ? -4.851 2.052 -19.565 1.00 73.06 90 CYS A CA 1
ATOM 750 C C . CYS A 1 90 ? -4.599 1.768 -21.052 1.00 73.06 90 CYS A C 1
ATOM 752 O O . CYS A 1 90 ? -3.469 1.374 -21.412 1.00 73.06 90 CYS A O 1
#